Protein AF-A0A1B6HTW0-F1 (afdb_monomer)

InterPro domains:
  IPR025398 ZMYM1-like, RNase-like domain [PF14291] (17-112)

Solvent-accessible surface area (backbone atoms only — not comparable to full-atom values): 7573 Å² total; per-residue (Å²): 133,84,77,75,81,71,80,62,72,84,34,70,65,50,47,50,53,49,51,51,52,52,48,51,55,53,42,52,52,50,45,52,57,43,62,74,54,56,44,33,30,78,48,78,51,70,47,80,45,96,84,64,33,38,41,38,34,39,29,42,36,30,62,46,75,66,70,100,60,101,66,93,55,86,86,40,63,44,83,44,77,42,79,72,46,76,50,75,38,77,64,86,49,70,66,53,52,51,51,54,49,50,50,49,32,61,76,59,72,50,64,75,86,26,55,55,79,84,83,80,75,91,72,136

Organism: NCBI:txid320908

pLDDT: mean 81.68, std 17.46, range [32.56, 96.69]

Nearest PDB structures (foldseek):
  6yfj-assembly1_AA  TM=3.415E-01  e=2.190E-01  Leviviridae sp.
  5w5p-assembly1_A  TM=4.251E-01  e=6.885E-01  Acinetobacter phage AM24
  3pcs-assembly3_C  TM=4.624E-01  e=5.346E+00  Escherichia coli O157:H7
  4fma-assembly6_F  TM=3.933E-01  e=7.676E+00  Escherichia coli
  4fma-assembly3_C  TM=3.915E-01  e=9.769E+00  Escherichia coli

Mean predicted aligned error: 9.58 Å

Foldseek 3Di:
DDDDPDDDCPPPVNVVVVVVVVLCVVLLVVLVQLVVQLAKAWDWDWDQDPVLKIKIWIKIKGWGADDPDPDPDVVRTDIDIDTNDIDIDSDPDPVVVVVVVVVSCVVSVNDPVNHDDDDPPDDD

Secondary structure (DSSP, 8-state):
--------TTSHHHHHHHHHHHHHHHHHHHHHHHHHHS-EEEEEEEEE-TTS-EEEEEEEEEEEE--SSS---GGGEEEEEEEEEEEEES---HHHHHHHHHHHHHHTT--GGGB---------

Sequence (124 aa):
ENVRLGSNFLSYRNIFDLINTMSDVVVNKIVTSVNLTNIYSIILDSTQDVSKKECTTIIVRYIEHMDDTQQTTISNVKPKERLVKVFTSGDTSGEMLFRELKKCLTALNLDPKGIVAHYTFGLP

Structure (mmCIF, N/CA/C/O backbone):
data_AF-A0A1B6HTW0-F1
#
_entry.id   AF-A0A1B6HTW0-F1
#
loop_
_atom_site.group_PDB
_atom_site.id
_atom_site.type_symbol
_atom_site.label_atom_id
_atom_site.label_alt_id
_atom_site.label_comp_id
_atom_site.label_asym_id
_atom_site.label_entity_id
_atom_site.label_seq_id
_atom_site.pdbx_PDB_ins_code
_atom_site.Cartn_x
_atom_site.Cartn_y
_atom_site.Cartn_z
_atom_site.occupancy
_atom_site.B_iso_or_equiv
_atom_site.auth_seq_id
_atom_site.auth_comp_id
_atom_site.auth_asym_id
_atom_site.auth_atom_id
_atom_site.pdbx_PDB_model_num
ATOM 1 N N . GLU A 1 1 ? 32.816 -31.657 -24.631 1.00 38.28 1 GLU A N 1
ATOM 2 C CA . GLU A 1 1 ? 32.035 -31.417 -23.403 1.00 38.28 1 GLU A CA 1
ATOM 3 C C . GLU A 1 1 ? 31.614 -29.948 -23.410 1.00 38.28 1 GLU A C 1
ATOM 5 O O . GLU A 1 1 ? 32.473 -29.079 -23.360 1.00 38.28 1 GLU A O 1
ATOM 10 N N . ASN A 1 2 ? 30.337 -29.651 -23.678 1.00 41.12 2 ASN A N 1
ATOM 11 C CA . ASN A 1 2 ? 29.861 -28.268 -23.812 1.00 41.12 2 ASN A CA 1
ATOM 12 C C . ASN A 1 2 ? 29.596 -27.694 -22.417 1.00 41.12 2 ASN A C 1
ATOM 14 O O . ASN A 1 2 ? 28.590 -28.027 -21.791 1.00 41.12 2 ASN A O 1
ATOM 18 N N . VAL A 1 3 ? 30.505 -26.846 -21.935 1.00 53.25 3 VAL A N 1
ATOM 19 C CA . VAL A 1 3 ? 30.322 -26.074 -20.703 1.00 53.25 3 VAL A CA 1
ATOM 20 C C . VAL A 1 3 ? 29.110 -25.167 -20.903 1.00 53.25 3 VAL A C 1
ATOM 22 O O . VAL A 1 3 ? 29.136 -24.246 -21.718 1.00 53.25 3 VAL A O 1
ATOM 25 N N . ARG A 1 4 ? 28.017 -25.451 -20.186 1.00 55.78 4 ARG A N 1
ATOM 26 C CA . ARG A 1 4 ? 26.864 -24.551 -20.110 1.00 55.78 4 ARG A CA 1
ATOM 27 C C . ARG A 1 4 ? 27.365 -23.199 -19.612 1.00 55.78 4 ARG A C 1
ATOM 29 O O . ARG A 1 4 ? 27.871 -23.112 -18.496 1.00 55.78 4 ARG A O 1
ATOM 36 N N . LEU A 1 5 ? 27.228 -22.168 -20.444 1.00 54.31 5 LEU A N 1
ATOM 37 C CA . LEU A 1 5 ? 27.483 -20.781 -20.072 1.00 54.31 5 LEU A CA 1
ATOM 38 C C . LEU A 1 5 ? 26.580 -20.466 -18.870 1.00 54.31 5 LEU A C 1
ATOM 40 O O . LEU A 1 5 ? 25.359 -20.390 -19.010 1.00 54.31 5 LEU A O 1
ATOM 44 N N . GLY A 1 6 ? 27.173 -20.420 -17.677 1.00 59.06 6 GLY A N 1
ATOM 45 C CA . GLY A 1 6 ? 26.449 -20.223 -16.428 1.00 59.06 6 GLY A CA 1
ATOM 46 C C . GLY A 1 6 ? 25.610 -18.952 -16.501 1.00 59.06 6 GLY A C 1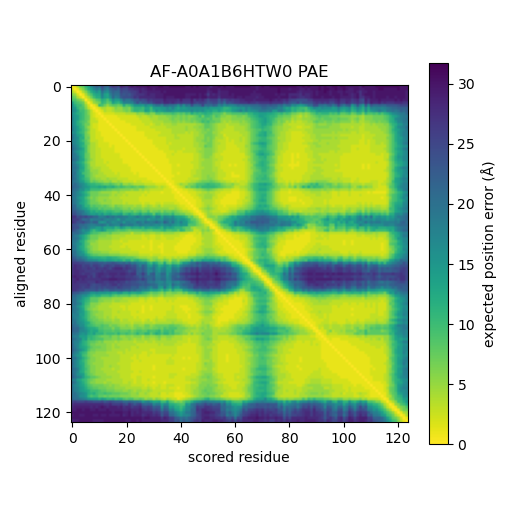
ATOM 47 O O . GLY A 1 6 ? 26.079 -17.918 -16.975 1.00 59.06 6 GLY A O 1
ATOM 48 N N . SER A 1 7 ? 24.355 -19.031 -16.059 1.00 65.50 7 SER A N 1
ATOM 49 C CA . SER A 1 7 ? 23.480 -17.869 -15.929 1.00 65.50 7 SER A CA 1
ATOM 50 C C . SER A 1 7 ? 24.206 -16.783 -15.134 1.00 65.50 7 SER A C 1
ATOM 52 O O . SER A 1 7 ? 24.526 -16.991 -13.963 1.00 65.50 7 SER A O 1
ATOM 54 N N . ASN A 1 8 ? 24.490 -15.641 -15.762 1.00 75.81 8 ASN A N 1
ATOM 55 C CA . ASN A 1 8 ? 25.161 -14.536 -15.089 1.00 75.81 8 ASN A CA 1
ATOM 56 C C . ASN A 1 8 ? 24.254 -14.020 -13.963 1.00 75.81 8 ASN A C 1
ATOM 58 O O . ASN A 1 8 ? 23.214 -13.410 -14.222 1.00 75.81 8 ASN A O 1
ATOM 62 N N . PHE A 1 9 ? 24.640 -14.285 -12.714 1.00 73.12 9 PHE A N 1
ATOM 63 C CA . PHE A 1 9 ? 23.902 -13.873 -11.520 1.00 73.12 9 PHE A CA 1
ATOM 64 C C . PHE A 1 9 ? 23.646 -12.359 -11.492 1.00 73.12 9 PHE A C 1
ATOM 66 O O . PHE A 1 9 ? 22.588 -11.923 -11.057 1.00 73.12 9 PHE A O 1
ATOM 73 N N . LEU A 1 10 ? 24.565 -11.569 -12.054 1.00 84.94 10 LEU A N 1
ATOM 74 C CA . LEU A 1 10 ? 24.477 -10.110 -12.135 1.00 84.94 10 LEU A CA 1
ATOM 75 C C . LEU A 1 10 ? 23.821 -9.610 -13.430 1.00 84.94 10 LEU A C 1
ATOM 77 O O . LEU A 1 10 ? 23.940 -8.435 -13.774 1.00 84.94 10 LEU A O 1
ATOM 81 N N . SER A 1 11 ? 23.149 -10.478 -14.190 1.00 90.88 11 SER A N 1
ATOM 82 C CA . SER A 1 11 ? 22.351 -10.008 -15.322 1.00 90.88 11 SER A CA 1
ATOM 83 C C . SER A 1 11 ? 21.247 -9.067 -14.837 1.00 90.88 11 SER A C 1
ATOM 85 O O . SER A 1 11 ? 20.678 -9.263 -13.762 1.00 90.88 11 SER A O 1
ATOM 87 N N . TYR A 1 12 ? 20.909 -8.066 -15.655 1.00 90.88 12 TYR A N 1
ATOM 88 C CA . TYR A 1 12 ? 19.840 -7.108 -15.355 1.00 90.88 12 TYR A CA 1
ATOM 89 C C . TYR A 1 12 ? 18.549 -7.801 -14.902 1.00 90.88 12 TYR A C 1
ATOM 91 O O . TYR A 1 12 ? 17.943 -7.395 -13.917 1.00 90.88 12 TYR A O 1
ATOM 99 N N . ARG A 1 13 ? 18.169 -8.887 -15.588 1.00 91.56 13 ARG A N 1
ATOM 100 C CA . ARG A 1 13 ? 16.963 -9.655 -15.275 1.00 91.56 13 ARG A CA 1
ATOM 101 C C . ARG A 1 13 ? 17.026 -10.280 -13.882 1.00 91.56 13 ARG A C 1
ATOM 103 O O . ARG A 1 13 ? 16.103 -10.097 -13.105 1.00 91.56 13 ARG A O 1
ATOM 110 N N . ASN A 1 14 ? 18.133 -10.941 -13.548 1.00 91.00 14 ASN A N 1
ATOM 111 C CA . ASN A 1 14 ? 18.297 -11.572 -12.238 1.00 91.00 14 ASN A CA 1
ATOM 112 C C . ASN A 1 14 ? 18.324 -10.539 -11.105 1.00 91.00 14 ASN A C 1
ATOM 114 O O . A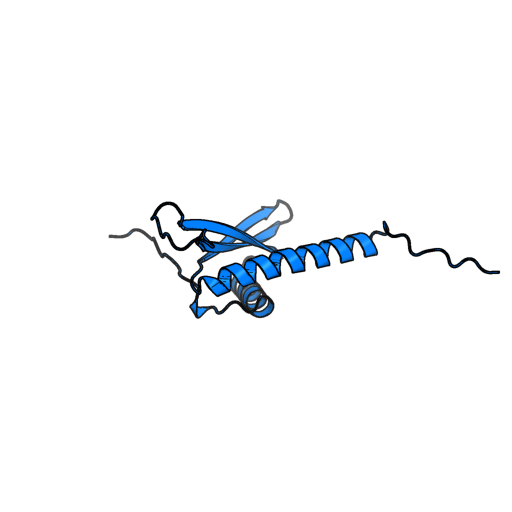SN A 1 14 ? 17.734 -10.771 -10.056 1.00 91.00 14 ASN A O 1
ATOM 118 N N . ILE A 1 15 ? 18.968 -9.387 -11.321 1.00 93.38 15 ILE A N 1
ATOM 119 C CA . ILE A 1 15 ? 18.974 -8.284 -10.350 1.00 93.38 15 ILE A CA 1
ATOM 120 C C . ILE A 1 15 ? 17.561 -7.722 -10.169 1.00 93.38 15 ILE A C 1
ATOM 122 O O . ILE A 1 15 ? 17.132 -7.505 -9.040 1.00 93.38 15 ILE A O 1
ATOM 126 N N . PHE A 1 16 ? 16.827 -7.508 -11.261 1.00 93.56 16 PHE A N 1
ATOM 127 C CA . PHE A 1 16 ? 15.455 -7.011 -11.215 1.00 93.56 16 PHE A CA 1
ATOM 128 C C . PHE A 1 16 ? 14.523 -7.979 -10.472 1.00 93.56 16 PHE A C 1
ATOM 130 O O . PHE A 1 16 ? 13.810 -7.566 -9.559 1.00 93.56 16 PHE A O 1
ATOM 137 N N . ASP A 1 17 ? 14.587 -9.271 -10.798 1.00 93.62 17 ASP A N 1
ATOM 138 C CA . ASP A 1 17 ? 13.792 -10.314 -10.143 1.00 93.62 17 ASP A CA 1
ATOM 139 C C . ASP A 1 17 ? 14.148 -10.436 -8.649 1.00 93.62 17 ASP A C 1
ATOM 141 O O . ASP A 1 17 ? 13.261 -10.575 -7.802 1.00 93.62 17 ASP A O 1
ATOM 145 N N . LEU A 1 18 ? 15.433 -10.304 -8.301 1.00 94.56 18 LEU A N 1
ATOM 146 C CA . LEU A 1 18 ? 15.896 -10.283 -6.913 1.00 94.56 18 LEU A CA 1
ATOM 147 C C . LEU A 1 18 ? 15.352 -9.072 -6.146 1.00 94.56 18 LEU A C 1
ATOM 149 O O . LEU A 1 18 ? 14.847 -9.236 -5.037 1.00 94.56 18 LEU A O 1
ATOM 153 N N . ILE A 1 19 ? 15.420 -7.871 -6.730 1.00 94.38 19 ILE A N 1
ATOM 154 C CA . ILE A 1 19 ? 14.894 -6.642 -6.119 1.00 94.38 19 ILE A CA 1
ATOM 155 C C . ILE A 1 19 ? 13.387 -6.764 -5.883 1.00 94.38 19 ILE A C 1
ATOM 157 O O . ILE A 1 19 ? 12.924 -6.443 -4.789 1.00 94.38 19 ILE A O 1
ATOM 161 N N . ASN A 1 20 ? 12.630 -7.266 -6.862 1.00 93.50 20 ASN A N 1
ATOM 162 C CA . ASN A 1 20 ? 11.187 -7.467 -6.712 1.00 93.50 20 ASN A CA 1
ATOM 163 C C . ASN A 1 20 ? 10.878 -8.474 -5.604 1.00 93.50 20 ASN A C 1
ATOM 165 O O . ASN A 1 20 ? 10.071 -8.190 -4.727 1.00 93.50 20 ASN A O 1
ATOM 169 N N . THR A 1 21 ? 11.600 -9.596 -5.567 1.00 95.44 21 THR A N 1
ATOM 170 C CA . THR A 1 21 ? 11.431 -10.607 -4.515 1.00 95.44 21 THR A CA 1
ATOM 171 C C . THR A 1 21 ? 11.721 -10.026 -3.127 1.00 95.44 21 THR A C 1
ATOM 173 O O . THR A 1 21 ? 10.973 -10.255 -2.178 1.00 95.44 21 THR A O 1
ATOM 176 N N . MET A 1 22 ? 12.793 -9.239 -2.984 1.00 95.88 22 MET A N 1
ATOM 177 C CA . MET A 1 22 ? 13.114 -8.556 -1.726 1.00 95.88 22 MET A CA 1
ATOM 178 C C . MET A 1 22 ? 12.040 -7.534 -1.344 1.00 95.88 22 MET A C 1
ATOM 180 O O . MET A 1 22 ? 11.679 -7.436 -0.170 1.00 95.88 22 MET A O 1
ATOM 184 N N . SER A 1 23 ? 11.519 -6.791 -2.323 1.00 94.62 23 SER A N 1
ATOM 185 C CA . SER A 1 23 ? 10.430 -5.838 -2.122 1.00 94.62 23 SER A CA 1
ATOM 186 C C . SER A 1 23 ? 9.177 -6.540 -1.603 1.00 94.62 23 SER A C 1
ATOM 188 O O . SER A 1 23 ? 8.650 -6.129 -0.569 1.00 94.62 23 SER A O 1
ATOM 190 N N . ASP A 1 24 ? 8.779 -7.651 -2.225 1.00 94.75 24 ASP A N 1
ATOM 191 C CA . ASP A 1 24 ? 7.628 -8.454 -1.809 1.00 94.75 24 ASP A CA 1
ATOM 192 C C . ASP A 1 24 ? 7.795 -8.970 -0.376 1.00 94.75 24 ASP A C 1
ATOM 194 O O . ASP A 1 24 ? 6.875 -8.870 0.434 1.00 94.75 24 ASP A O 1
ATOM 198 N N . VAL A 1 25 ? 8.984 -9.463 -0.008 1.00 96.69 25 VAL A N 1
ATOM 199 C CA . VAL A 1 25 ? 9.272 -9.912 1.367 1.00 96.69 25 VAL A CA 1
ATOM 200 C C . VAL A 1 25 ? 9.111 -8.771 2.376 1.00 96.69 25 VAL A C 1
ATOM 202 O O . VAL A 1 25 ? 8.494 -8.953 3.430 1.00 96.69 25 VAL A O 1
ATOM 205 N N . VAL A 1 26 ? 9.640 -7.584 2.066 1.00 95.94 26 VAL A N 1
ATOM 206 C CA . VAL A 1 26 ? 9.525 -6.405 2.938 1.00 95.94 26 VAL A CA 1
ATOM 207 C C . VAL A 1 26 ? 8.069 -5.960 3.064 1.00 95.94 26 VAL A C 1
ATOM 209 O O . VAL A 1 26 ? 7.594 -5.729 4.178 1.00 95.94 26 VAL A O 1
ATOM 212 N N . VAL A 1 27 ? 7.346 -5.874 1.948 1.00 96.12 27 VAL A N 1
ATOM 213 C CA . VAL A 1 27 ? 5.942 -5.452 1.917 1.00 96.12 27 VAL A CA 1
ATOM 214 C C . VAL A 1 27 ? 5.053 -6.455 2.652 1.00 96.12 27 VAL A C 1
ATOM 216 O O . VAL A 1 27 ? 4.242 -6.044 3.476 1.00 96.12 27 VAL A O 1
ATOM 219 N N . ASN A 1 28 ? 5.260 -7.760 2.472 1.00 95.56 28 ASN A N 1
ATOM 220 C CA . ASN A 1 28 ? 4.523 -8.798 3.198 1.00 95.56 28 ASN A CA 1
ATOM 221 C C . ASN A 1 28 ? 4.732 -8.706 4.715 1.00 95.56 28 ASN A C 1
ATOM 223 O O . ASN A 1 28 ? 3.784 -8.862 5.491 1.00 95.56 28 ASN A O 1
ATOM 227 N N . LYS A 1 29 ? 5.953 -8.387 5.162 1.00 94.44 29 LYS A N 1
ATOM 228 C CA . LYS A 1 29 ? 6.221 -8.123 6.581 1.00 94.44 29 LYS A CA 1
ATOM 229 C C . LYS A 1 29 ? 5.456 -6.895 7.081 1.00 94.44 29 LYS A C 1
ATOM 231 O O . LYS A 1 29 ? 4.876 -6.949 8.160 1.00 94.44 29 LYS A O 1
ATOM 236 N N . ILE A 1 30 ? 5.419 -5.816 6.296 1.00 94.12 30 ILE A N 1
ATOM 237 C CA . ILE A 1 30 ? 4.648 -4.607 6.625 1.00 94.12 30 ILE A CA 1
ATOM 238 C C . ILE A 1 30 ? 3.156 -4.934 6.742 1.00 94.12 30 ILE A C 1
ATOM 240 O O . ILE A 1 30 ? 2.546 -4.585 7.748 1.00 94.12 30 ILE A O 1
ATOM 244 N N . VAL A 1 31 ? 2.585 -5.629 5.756 1.00 94.00 31 VAL A N 1
ATOM 245 C CA . VAL A 1 31 ? 1.173 -6.048 5.739 1.00 94.00 31 VAL A CA 1
ATOM 246 C C . VAL A 1 31 ? 0.839 -6.902 6.956 1.00 94.00 31 VAL A C 1
ATOM 248 O O . VAL A 1 31 ? -0.185 -6.683 7.596 1.00 94.00 31 VAL A O 1
ATOM 251 N N . THR A 1 32 ? 1.722 -7.832 7.321 1.00 93.06 32 THR A N 1
ATOM 252 C CA . THR A 1 32 ? 1.548 -8.662 8.520 1.00 93.06 32 THR A CA 1
ATOM 253 C C . THR A 1 32 ? 1.457 -7.789 9.771 1.00 93.06 32 THR A C 1
ATOM 255 O O . THR A 1 32 ? 0.527 -7.944 10.555 1.00 93.06 32 THR A O 1
ATOM 258 N N . SER A 1 33 ? 2.364 -6.820 9.934 1.00 91.25 33 SER A N 1
ATOM 259 C CA . SER A 1 33 ? 2.324 -5.874 11.056 1.00 91.25 33 SER A CA 1
ATOM 260 C C . SER A 1 33 ? 1.066 -5.000 11.064 1.00 91.25 33 SER A C 1
ATOM 262 O O . SER A 1 33 ? 0.501 -4.784 12.129 1.00 91.25 33 SER A O 1
ATOM 264 N N . VAL A 1 34 ? 0.602 -4.530 9.904 1.00 92.00 34 VAL A N 1
ATOM 265 C CA . VAL A 1 34 ? -0.639 -3.741 9.784 1.00 92.00 34 VAL A CA 1
ATOM 266 C C . VAL A 1 34 ? -1.866 -4.573 10.165 1.00 92.00 34 VAL A C 1
ATOM 268 O O . VAL A 1 34 ? -2.724 -4.115 10.913 1.00 92.00 34 VAL A O 1
ATOM 271 N N . ASN A 1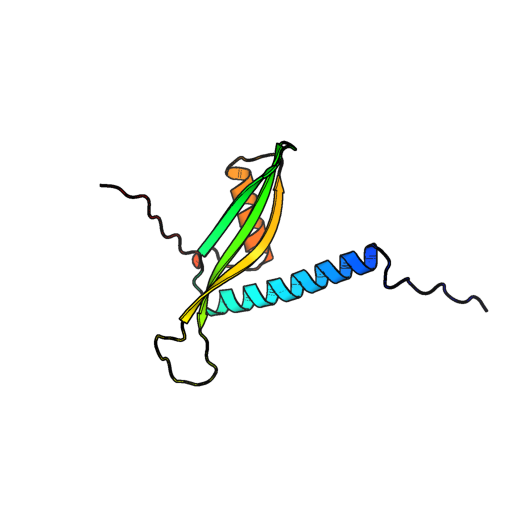 35 ? -1.945 -5.817 9.695 1.00 90.44 35 ASN A N 1
ATOM 272 C CA . ASN A 1 35 ? -3.074 -6.694 9.996 1.00 90.44 35 ASN A CA 1
ATOM 273 C C . ASN A 1 35 ? -3.133 -7.087 11.481 1.00 90.44 35 ASN A C 1
ATOM 275 O O . ASN A 1 35 ? -4.218 -7.318 11.998 1.00 90.44 35 ASN A O 1
ATOM 279 N N . LEU A 1 36 ? -2.002 -7.100 12.196 1.00 89.00 36 LEU A N 1
ATOM 280 C CA . LEU A 1 36 ? -1.997 -7.305 13.650 1.00 89.00 36 LEU A CA 1
ATOM 281 C C . LEU A 1 36 ? -2.656 -6.148 14.414 1.00 89.00 36 LEU A C 1
ATOM 283 O O . LEU A 1 36 ? -3.243 -6.376 15.470 1.00 89.00 36 LEU A O 1
ATOM 287 N N . THR A 1 37 ? -2.582 -4.915 13.902 1.00 84.75 37 THR A N 1
ATOM 288 C CA . THR A 1 37 ? -3.160 -3.742 14.577 1.00 84.75 37 THR A CA 1
ATOM 289 C C . THR A 1 37 ? -4.634 -3.539 14.250 1.00 84.75 37 THR A C 1
ATOM 291 O O . THR A 1 37 ? -5.306 -2.803 14.968 1.00 84.75 37 THR A O 1
ATOM 294 N N . ASN A 1 38 ? -5.142 -4.153 13.170 1.00 83.69 38 ASN A N 1
ATOM 295 C CA . ASN A 1 38 ? -6.505 -4.017 12.620 1.00 83.69 38 ASN A CA 1
ATOM 296 C C . ASN A 1 38 ? -6.951 -2.581 12.275 1.00 83.69 38 ASN A C 1
ATOM 298 O O . ASN A 1 38 ? -8.044 -2.375 11.753 1.00 83.69 38 ASN A O 1
ATOM 302 N N . ILE A 1 39 ? -6.117 -1.589 12.571 1.00 89.88 39 ILE A N 1
ATOM 303 C CA . ILE A 1 39 ? -6.389 -0.166 12.439 1.00 89.88 39 ILE A CA 1
ATOM 304 C C . ILE A 1 39 ? -5.139 0.489 11.867 1.00 89.88 39 ILE A C 1
ATOM 306 O O . ILE A 1 39 ? -4.037 0.342 12.409 1.00 89.88 39 ILE A O 1
ATOM 310 N N . TYR A 1 40 ? -5.315 1.218 10.772 1.00 93.19 40 TYR A N 1
ATOM 311 C CA . TYR A 1 40 ? -4.245 1.928 10.085 1.00 93.19 40 TYR A CA 1
ATOM 312 C C . TYR A 1 40 ? -4.791 3.136 9.321 1.00 93.19 40 TYR A C 1
ATOM 314 O O . TYR A 1 40 ? -5.990 3.295 9.132 1.00 93.19 40 TYR A O 1
ATOM 322 N N . SER A 1 41 ? -3.902 4.012 8.872 1.00 93.75 41 SER A N 1
ATOM 323 C CA . SER A 1 41 ? -4.224 5.120 7.970 1.00 93.75 41 SER A CA 1
ATOM 324 C C . SER A 1 41 ? -3.381 5.015 6.706 1.00 93.75 41 SER A C 1
ATOM 326 O O . SER A 1 41 ? -2.318 4.386 6.699 1.00 93.75 41 SER A O 1
ATOM 328 N N . ILE A 1 42 ? -3.879 5.609 5.626 1.00 93.75 42 ILE A N 1
ATOM 329 C CA . ILE A 1 42 ? -3.206 5.630 4.330 1.00 93.75 42 ILE A CA 1
ATOM 330 C C . ILE A 1 42 ? -2.818 7.063 4.023 1.00 93.75 42 ILE A C 1
ATOM 332 O O . ILE A 1 42 ? -3.639 7.971 4.130 1.00 93.75 42 ILE A O 1
ATOM 336 N N . ILE A 1 43 ? -1.570 7.243 3.622 1.00 93.88 43 ILE A N 1
ATOM 337 C CA . ILE A 1 43 ? -1.033 8.509 3.151 1.00 93.88 43 ILE A CA 1
ATOM 338 C C . ILE A 1 43 ? -0.730 8.328 1.669 1.00 93.88 43 ILE A C 1
ATOM 340 O O . ILE A 1 43 ? -0.047 7.382 1.270 1.00 93.88 43 ILE A O 1
ATOM 344 N N . LEU A 1 44 ? -1.284 9.227 0.865 1.00 91.88 44 LEU A N 1
ATOM 345 C CA . LEU A 1 44 ? -0.992 9.351 -0.553 1.00 91.88 44 LEU A CA 1
ATOM 346 C C . LEU A 1 44 ? -0.158 10.615 -0.711 1.00 91.88 44 LEU A C 1
ATOM 348 O O . LEU A 1 44 ? -0.666 11.707 -0.465 1.00 91.88 44 LEU A O 1
ATOM 352 N N . ASP A 1 45 ? 1.112 10.453 -1.061 1.00 89.94 45 ASP A N 1
ATOM 353 C CA . ASP A 1 45 ? 2.023 11.574 -1.284 1.00 89.94 45 ASP A CA 1
ATOM 354 C C . ASP A 1 45 ? 2.434 11.595 -2.755 1.00 89.94 45 ASP A C 1
ATOM 356 O O . ASP A 1 45 ? 3.000 10.622 -3.266 1.00 89.94 45 ASP A O 1
ATOM 360 N N . SER A 1 46 ? 2.080 12.681 -3.441 1.00 88.19 46 SER A N 1
ATOM 361 C CA . SER A 1 46 ? 2.254 12.850 -4.881 1.00 88.19 46 SER A CA 1
ATOM 362 C C . SER A 1 46 ? 3.204 14.003 -5.156 1.00 88.19 46 SER A C 1
ATOM 364 O O . SER A 1 46 ? 2.981 15.127 -4.712 1.00 88.19 46 SER A O 1
ATOM 366 N N . THR A 1 47 ? 4.224 13.740 -5.967 1.00 86.12 47 THR A N 1
ATOM 367 C CA . THR A 1 47 ? 5.122 14.768 -6.494 1.00 86.12 47 THR A CA 1
ATOM 368 C C . THR A 1 47 ? 4.941 14.876 -8.005 1.00 86.12 47 THR A C 1
ATOM 370 O O . THR A 1 47 ? 4.877 13.870 -8.717 1.00 86.12 47 THR A O 1
ATOM 373 N N . GLN A 1 48 ? 4.816 16.105 -8.503 1.00 80.06 48 GLN A N 1
ATOM 374 C CA . GLN A 1 48 ? 4.785 16.378 -9.938 1.00 80.06 48 GLN A CA 1
ATOM 375 C C . GLN A 1 48 ? 6.212 16.560 -10.451 1.00 80.06 48 GLN A C 1
ATOM 377 O O . GLN A 1 48 ? 6.972 17.364 -9.914 1.00 80.06 48 GLN A O 1
ATOM 382 N N . ASP A 1 49 ? 6.563 15.822 -11.501 1.00 71.44 49 ASP A N 1
ATOM 383 C CA . ASP A 1 49 ? 7.811 16.009 -12.238 1.00 71.44 49 ASP A CA 1
ATOM 384 C C . ASP A 1 49 ? 7.582 16.881 -13.490 1.00 71.44 49 ASP A C 1
ATOM 386 O O . ASP A 1 49 ? 6.480 16.953 -14.044 1.00 71.44 49 ASP A O 1
ATOM 390 N N . VAL A 1 50 ? 8.650 17.514 -13.988 1.00 71.31 50 VAL A N 1
ATOM 391 C CA . VAL A 1 50 ? 8.661 18.343 -15.206 1.00 71.31 50 VAL A CA 1
ATOM 392 C C . VAL A 1 50 ? 8.170 17.574 -16.441 1.00 71.31 50 VAL A C 1
ATOM 394 O O . VAL A 1 50 ? 7.683 18.169 -17.403 1.00 71.31 50 VAL A O 1
ATOM 397 N N . SER A 1 51 ? 8.235 16.238 -16.401 1.00 71.94 51 SER A N 1
ATOM 398 C CA . SER A 1 51 ? 7.720 15.331 -17.430 1.00 71.94 51 SER A CA 1
ATOM 399 C C . SER A 1 51 ? 6.184 15.248 -17.508 1.00 71.94 51 SER A C 1
ATOM 401 O O . SER A 1 51 ? 5.667 14.468 -18.311 1.00 71.94 51 SER A O 1
ATOM 403 N N . LYS A 1 52 ? 5.445 16.049 -16.718 1.00 65.19 52 LYS A N 1
ATOM 404 C CA . LYS A 1 52 ? 3.970 16.025 -16.587 1.00 65.19 52 LYS A CA 1
ATOM 405 C C . LYS A 1 52 ? 3.422 14.676 -16.108 1.00 65.19 52 LYS A C 1
ATOM 407 O O . LYS A 1 52 ? 2.249 14.375 -16.315 1.00 65.19 52 LYS A O 1
ATOM 412 N N . LYS A 1 53 ? 4.273 13.853 -15.495 1.00 78.69 53 LYS A N 1
ATOM 413 C CA . LYS A 1 53 ? 3.869 12.633 -14.801 1.00 78.69 53 LYS A CA 1
ATOM 414 C C . LYS A 1 53 ? 3.858 12.910 -13.308 1.00 78.69 53 LYS A C 1
ATOM 416 O O . LYS A 1 53 ? 4.808 13.476 -12.770 1.00 78.69 53 LYS A O 1
ATOM 421 N N . GLU A 1 54 ? 2.791 12.486 -12.652 1.00 82.62 54 GLU A N 1
ATOM 422 C CA . GLU A 1 54 ? 2.749 12.410 -11.200 1.00 82.62 54 GLU A CA 1
ATOM 423 C C . GLU A 1 54 ? 3.408 11.115 -10.748 1.00 82.62 54 GLU A C 1
ATOM 425 O O . GLU A 1 54 ? 3.121 10.038 -11.277 1.00 82.62 54 GLU A O 1
ATOM 430 N N . CYS A 1 55 ? 4.311 11.232 -9.779 1.00 89.81 55 CYS A N 1
ATOM 431 C CA . CYS A 1 55 ? 4.835 10.117 -9.013 1.00 89.81 55 CYS A CA 1
ATOM 432 C C . CYS A 1 55 ? 4.099 10.088 -7.677 1.00 89.81 55 CYS A C 1
ATOM 434 O O . CYS A 1 55 ? 4.268 10.990 -6.856 1.00 89.81 55 CYS A O 1
ATOM 436 N N . THR A 1 56 ? 3.283 9.059 -7.466 1.00 91.31 56 THR A N 1
ATOM 437 C CA . THR A 1 56 ? 2.497 8.892 -6.246 1.00 91.31 56 THR A CA 1
ATOM 438 C C . THR A 1 56 ? 3.033 7.728 -5.435 1.00 91.31 56 THR A C 1
ATOM 440 O O . THR A 1 56 ? 3.249 6.621 -5.941 1.00 91.31 56 THR A O 1
ATOM 443 N N . THR A 1 57 ? 3.205 7.972 -4.143 1.00 93.50 57 THR A N 1
ATOM 444 C CA . THR A 1 57 ? 3.560 6.966 -3.152 1.00 93.50 57 THR A CA 1
ATOM 445 C C . THR A 1 57 ? 2.347 6.625 -2.294 1.00 93.50 57 THR A C 1
ATOM 447 O O . THR A 1 57 ? 1.541 7.487 -1.946 1.00 93.50 57 THR A O 1
ATOM 450 N N . ILE A 1 58 ? 2.200 5.341 -1.974 1.00 94.25 58 ILE A N 1
ATOM 451 C CA . ILE A 1 58 ? 1.214 4.838 -1.022 1.00 94.25 58 ILE A CA 1
ATOM 452 C C . ILE A 1 58 ? 1.982 4.406 0.217 1.00 94.25 58 ILE A C 1
ATOM 454 O O . ILE A 1 58 ? 2.815 3.494 0.164 1.00 94.25 58 ILE A O 1
ATOM 458 N N . ILE A 1 59 ? 1.690 5.064 1.331 1.00 95.69 59 ILE A N 1
ATOM 459 C CA . ILE A 1 59 ? 2.308 4.818 2.627 1.00 95.69 59 ILE A CA 1
ATOM 460 C C . ILE A 1 59 ? 1.212 4.370 3.591 1.00 95.69 59 ILE A C 1
ATOM 462 O O . ILE A 1 59 ? 0.145 4.978 3.670 1.00 95.69 59 ILE A O 1
ATOM 466 N N . VAL A 1 60 ? 1.478 3.305 4.341 1.00 94.88 60 VAL A N 1
ATOM 467 C CA . VAL A 1 60 ? 0.621 2.866 5.445 1.00 94.88 60 VAL A CA 1
ATOM 468 C C . VAL A 1 60 ? 1.212 3.347 6.760 1.00 94.88 60 VAL A C 1
ATOM 470 O O . VAL A 1 60 ? 2.407 3.177 7.017 1.00 94.88 60 VAL A O 1
ATOM 473 N N . ARG A 1 61 ? 0.373 3.949 7.601 1.00 94.00 61 ARG A N 1
ATOM 474 C CA . ARG A 1 61 ? 0.724 4.360 8.960 1.00 94.00 61 ARG A CA 1
ATOM 475 C C . ARG A 1 61 ? -0.111 3.563 9.953 1.00 94.00 61 ARG A C 1
ATOM 477 O O . ARG A 1 61 ? -1.336 3.650 9.935 1.00 94.00 61 ARG A O 1
ATOM 484 N N . TYR A 1 62 ? 0.551 2.820 10.827 1.00 92.25 62 TYR A 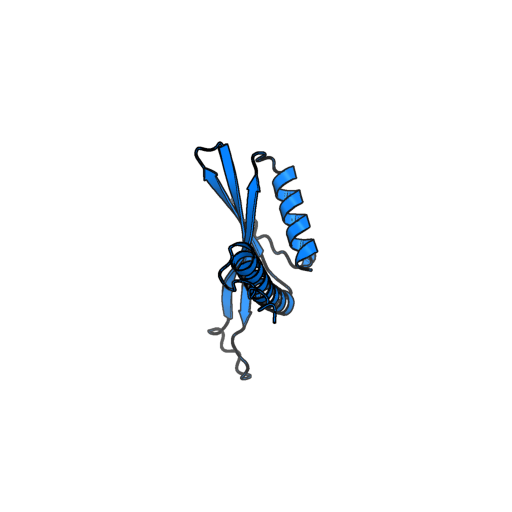N 1
ATOM 485 C CA . TYR A 1 62 ? -0.072 2.004 11.871 1.00 92.25 62 TYR A CA 1
ATOM 486 C C . TYR A 1 62 ? 0.654 2.201 13.200 1.00 92.25 62 TYR A C 1
ATOM 488 O O . TYR A 1 62 ? 1.729 2.801 13.254 1.00 92.25 62 TYR A O 1
ATOM 496 N N . ILE A 1 63 ? 0.050 1.728 14.283 1.00 88.94 63 ILE A N 1
ATOM 497 C CA . ILE A 1 63 ? 0.631 1.806 15.618 1.00 88.94 63 ILE A CA 1
ATOM 498 C C . ILE A 1 63 ? 1.397 0.516 15.898 1.00 88.94 63 ILE A C 1
ATOM 500 O O . ILE A 1 63 ? 0.798 -0.543 16.034 1.00 88.94 63 ILE A O 1
ATOM 504 N N . GLU A 1 64 ? 2.723 0.586 15.975 1.00 84.56 64 GLU A N 1
ATOM 505 C CA . GLU A 1 64 ? 3.513 -0.576 16.371 1.00 84.56 64 GLU A CA 1
ATOM 506 C C . GLU A 1 64 ? 3.519 -0.691 17.898 1.00 84.56 64 GLU A C 1
ATOM 508 O O . GLU A 1 64 ? 3.950 0.229 18.601 1.00 84.56 64 GLU A O 1
ATOM 513 N N . HIS A 1 65 ? 3.036 -1.829 18.396 1.00 73.69 65 HIS A N 1
ATOM 514 C CA . HIS A 1 65 ? 3.197 -2.227 19.786 1.00 73.69 65 HIS A CA 1
ATOM 515 C C . HIS A 1 65 ? 4.549 -2.927 19.924 1.00 73.69 65 HIS A C 1
ATOM 517 O O . HIS A 1 65 ? 4.744 -4.017 19.388 1.00 73.69 65 HIS A O 1
ATOM 523 N N . MET A 1 66 ? 5.492 -2.295 20.617 1.00 67.06 66 MET A N 1
ATOM 524 C CA . MET A 1 66 ? 6.702 -2.977 21.066 1.00 67.06 66 MET A CA 1
ATOM 525 C C . MET A 1 66 ? 6.354 -3.686 22.381 1.00 67.06 66 MET A C 1
ATOM 527 O O . MET A 1 66 ? 6.119 -2.992 23.363 1.00 67.06 66 MET A O 1
ATOM 531 N N . ASP A 1 67 ? 6.207 -5.017 22.384 1.00 59.06 67 ASP A N 1
ATOM 532 C CA . ASP A 1 67 ? 6.833 -5.899 23.391 1.00 59.06 67 ASP A CA 1
ATOM 533 C C . ASP A 1 67 ? 6.373 -7.367 23.319 1.00 59.06 67 ASP A C 1
ATOM 535 O O . ASP A 1 67 ? 5.183 -7.674 23.296 1.00 59.06 67 ASP A O 1
ATOM 539 N N . ASP A 1 68 ? 7.363 -8.265 23.400 1.00 52.44 68 ASP A N 1
ATOM 540 C CA . ASP A 1 68 ? 7.240 -9.701 23.722 1.00 52.44 68 ASP A CA 1
ATOM 541 C C . ASP A 1 68 ? 7.281 -9.950 25.252 1.00 52.44 68 ASP A C 1
ATOM 543 O O . ASP A 1 68 ? 7.218 -11.081 25.732 1.00 52.44 68 ASP A O 1
ATOM 547 N N . THR A 1 69 ? 7.387 -8.888 26.059 1.00 55.47 69 THR A N 1
ATOM 548 C CA . THR A 1 69 ? 7.392 -8.948 27.526 1.00 55.47 69 THR A CA 1
ATOM 549 C C . THR A 1 69 ? 6.239 -8.129 28.083 1.00 55.47 69 THR A C 1
ATOM 551 O O . THR A 1 69 ? 6.181 -6.920 27.905 1.00 55.47 69 THR A O 1
ATOM 554 N N . GLN A 1 70 ? 5.313 -8.810 28.753 1.00 50.22 70 GLN A N 1
ATOM 555 C CA . GLN A 1 70 ? 4.001 -8.349 29.219 1.00 50.22 70 GLN A CA 1
ATOM 556 C C . GLN A 1 70 ? 4.016 -7.197 30.253 1.00 50.22 70 GLN A C 1
ATOM 558 O O . GLN A 1 70 ? 3.471 -7.333 31.347 1.00 50.22 70 GLN A O 1
ATOM 563 N N . GLN A 1 71 ? 4.603 -6.043 29.937 1.00 48.50 71 GLN A N 1
ATOM 564 C CA . GLN A 1 71 ? 4.447 -4.813 30.713 1.00 48.50 71 GLN A CA 1
ATOM 565 C C . GLN A 1 71 ? 4.155 -3.649 29.771 1.00 48.50 71 GLN A C 1
ATOM 567 O O . GLN A 1 71 ? 5.040 -2.969 29.261 1.00 48.50 71 GLN A O 1
ATOM 572 N N . THR A 1 72 ? 2.861 -3.420 29.548 1.00 50.66 72 THR A N 1
ATOM 573 C CA . THR A 1 72 ? 2.322 -2.279 28.809 1.00 50.66 72 THR A CA 1
ATOM 574 C C . THR A 1 72 ? 2.577 -0.984 29.575 1.00 50.66 72 THR A C 1
ATOM 576 O O . THR A 1 72 ? 1.701 -0.456 30.262 1.00 50.66 72 THR A O 1
ATOM 579 N N . THR A 1 73 ? 3.790 -0.460 29.456 1.00 53.00 73 THR A N 1
ATOM 580 C CA . THR A 1 73 ? 4.092 0.929 29.789 1.00 53.00 73 THR A CA 1
ATOM 581 C C . THR A 1 73 ? 3.727 1.786 28.575 1.00 53.00 73 THR A C 1
ATOM 583 O O . THR A 1 73 ? 4.090 1.462 27.445 1.00 53.00 73 THR A 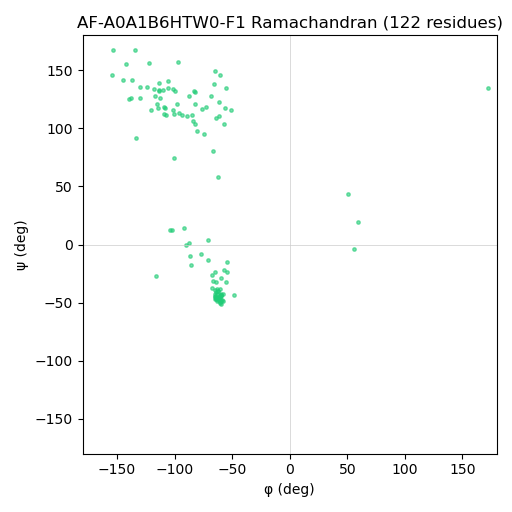O 1
ATOM 586 N N . ILE A 1 74 ? 3.002 2.890 28.789 1.00 58.00 74 ILE A N 1
ATOM 587 C CA . ILE A 1 74 ? 2.472 3.803 27.748 1.00 58.00 74 ILE A CA 1
ATOM 588 C C . ILE A 1 74 ? 3.573 4.330 26.788 1.00 58.00 74 ILE A C 1
ATOM 590 O O . ILE A 1 74 ? 3.281 4.810 25.697 1.00 58.00 74 ILE A O 1
ATOM 594 N N . SER A 1 75 ? 4.852 4.181 27.144 1.00 56.66 75 SER A N 1
ATOM 595 C CA . SER A 1 75 ? 6.026 4.554 26.345 1.00 56.66 75 SER A CA 1
ATOM 596 C C . SER A 1 75 ? 6.310 3.682 25.111 1.00 56.66 75 SER A C 1
ATOM 598 O O . SER A 1 75 ? 7.127 4.086 24.279 1.00 56.66 75 SER A O 1
ATOM 600 N N . ASN A 1 76 ? 5.677 2.510 24.971 1.00 64.62 76 ASN A N 1
ATOM 601 C CA . ASN A 1 76 ? 6.068 1.499 23.970 1.00 64.62 76 ASN A CA 1
ATOM 602 C C . ASN A 1 76 ? 5.167 1.459 22.721 1.00 64.62 76 ASN A C 1
ATOM 604 O O . ASN A 1 76 ? 5.256 0.550 21.897 1.00 64.62 76 ASN A O 1
ATOM 608 N N . VAL A 1 77 ? 4.318 2.474 22.559 1.00 75.56 77 VAL A N 1
ATOM 609 C CA . VAL A 1 77 ? 3.377 2.613 21.446 1.00 75.56 77 VAL A CA 1
ATOM 610 C C . VAL A 1 77 ? 3.859 3.743 20.539 1.00 75.56 77 VAL A C 1
ATOM 612 O O . VAL A 1 77 ? 3.876 4.902 20.952 1.00 75.56 77 VAL A O 1
ATOM 615 N N . LYS A 1 78 ? 4.286 3.425 19.309 1.00 84.44 78 LYS A N 1
ATOM 616 C CA . LYS A 1 78 ? 4.801 4.435 18.365 1.00 84.44 78 LYS A CA 1
ATOM 617 C C . LYS A 1 78 ? 4.137 4.317 16.992 1.00 84.44 78 LYS A C 1
ATOM 619 O O . LYS A 1 78 ? 4.017 3.206 16.472 1.00 84.44 78 LYS A O 1
ATOM 624 N N . PRO A 1 79 ? 3.731 5.442 16.371 1.00 88.50 79 PRO A N 1
ATOM 625 C CA . PRO A 1 79 ? 3.278 5.421 14.992 1.00 88.50 79 PRO A CA 1
ATOM 626 C C . PRO A 1 79 ? 4.444 5.056 14.076 1.00 88.50 79 PRO A C 1
ATOM 628 O O . PRO A 1 79 ? 5.569 5.533 14.237 1.00 88.50 79 PRO A O 1
ATOM 631 N N . LYS A 1 80 ? 4.159 4.203 13.100 1.00 91.75 80 LYS A N 1
ATOM 632 C CA . LYS A 1 80 ? 5.128 3.688 12.148 1.00 91.75 80 LYS A CA 1
ATOM 633 C C . LYS A 1 80 ? 4.591 3.851 10.745 1.00 91.75 80 LYS A C 1
ATOM 635 O O . LYS A 1 80 ? 3.500 3.387 10.433 1.00 91.75 80 LYS A O 1
ATOM 640 N N . GLU A 1 81 ? 5.383 4.499 9.905 1.00 94.75 81 GLU A N 1
ATOM 641 C CA . GLU A 1 81 ? 5.063 4.747 8.503 1.00 94.75 81 GLU A CA 1
ATOM 642 C C . GLU A 1 81 ? 5.889 3.836 7.615 1.00 94.75 81 GLU A C 1
ATOM 644 O O . GLU A 1 81 ? 7.090 3.643 7.840 1.00 94.75 81 GLU A O 1
ATOM 649 N N . ARG A 1 82 ? 5.244 3.226 6.626 1.00 95.31 82 ARG A N 1
ATOM 650 C CA . ARG A 1 82 ? 5.883 2.278 5.723 1.00 95.31 82 ARG A CA 1
ATOM 651 C C . ARG A 1 82 ? 5.392 2.480 4.302 1.00 95.31 82 ARG A C 1
ATOM 653 O O . ARG A 1 82 ? 4.195 2.444 4.040 1.00 95.31 82 ARG A O 1
ATOM 660 N N . LEU A 1 83 ? 6.339 2.675 3.392 1.00 95.62 83 LEU A N 1
ATOM 661 C CA . LEU A 1 83 ? 6.080 2.715 1.962 1.00 95.62 83 LEU A CA 1
ATOM 662 C C . LEU A 1 83 ? 5.677 1.318 1.481 1.00 95.62 83 LEU A C 1
ATOM 664 O O . LEU A 1 83 ? 6.399 0.356 1.739 1.00 95.62 83 LEU A O 1
ATOM 668 N N . VAL A 1 84 ? 4.546 1.220 0.783 1.00 95.50 84 VAL A N 1
ATOM 669 C CA . VAL A 1 84 ? 4.051 -0.053 0.228 1.00 95.50 84 VAL A CA 1
ATOM 670 C C . VAL A 1 84 ? 4.001 -0.062 -1.292 1.00 95.50 84 VAL A C 1
ATOM 672 O O . VAL A 1 84 ? 4.111 -1.126 -1.893 1.00 95.50 84 VAL A O 1
ATOM 675 N N . LYS A 1 85 ? 3.853 1.100 -1.936 1.00 94.00 85 LYS A N 1
ATOM 676 C CA . LYS A 1 85 ? 3.835 1.189 -3.398 1.00 94.00 85 LYS A CA 1
ATOM 677 C C . LYS A 1 85 ? 4.282 2.561 -3.880 1.00 94.00 85 LYS A C 1
ATOM 679 O O . LYS A 1 85 ? 3.967 3.571 -3.260 1.00 94.00 85 LYS A O 1
ATOM 684 N N . VAL A 1 86 ? 4.953 2.581 -5.026 1.00 92.56 86 VAL A N 1
ATOM 685 C CA . VAL A 1 86 ? 5.205 3.782 -5.827 1.00 92.56 86 VAL A CA 1
ATOM 686 C C . VAL A 1 86 ? 4.664 3.519 -7.225 1.00 92.56 86 VAL A C 1
ATOM 688 O O . VAL A 1 86 ? 4.862 2.430 -7.768 1.00 92.56 86 VAL A O 1
ATOM 691 N N . PHE A 1 87 ? 3.963 4.482 -7.808 1.00 90.69 87 PHE A N 1
ATOM 692 C CA . PHE A 1 87 ? 3.516 4.400 -9.193 1.00 90.69 87 PHE A CA 1
ATOM 693 C C . PHE A 1 87 ? 3.597 5.764 -9.869 1.00 90.69 87 PHE A C 1
AT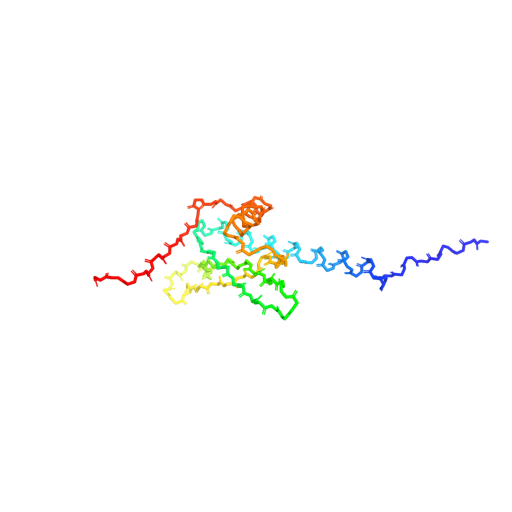OM 695 O O . PHE A 1 87 ? 3.562 6.801 -9.213 1.00 90.69 87 PHE A O 1
ATOM 702 N N . THR A 1 88 ? 3.716 5.750 -11.196 1.00 90.00 88 THR A N 1
ATOM 703 C CA . THR A 1 88 ? 3.674 6.968 -12.005 1.00 90.00 88 THR A CA 1
ATOM 704 C C . THR A 1 88 ? 2.436 6.964 -12.886 1.00 90.00 88 THR A C 1
ATOM 706 O O . THR A 1 88 ? 2.071 5.928 -13.445 1.00 90.00 88 THR A O 1
ATOM 709 N N . SER A 1 89 ? 1.781 8.113 -13.007 1.00 86.00 89 SER A N 1
ATOM 710 C CA . SER A 1 89 ? 0.606 8.297 -13.858 1.00 86.00 89 SER A CA 1
ATOM 711 C C . SER A 1 89 ? 0.709 9.616 -14.616 1.00 86.00 89 SER A C 1
ATOM 713 O O . SER A 1 89 ? 1.180 10.614 -14.081 1.00 86.00 89 SER A O 1
ATOM 715 N N . GLY A 1 90 ? 0.281 9.619 -15.879 1.00 84.75 90 GLY A N 1
ATOM 716 C CA . GLY A 1 90 ? 0.049 10.861 -16.630 1.00 84.75 90 GLY A CA 1
ATOM 717 C C . GLY A 1 90 ? -1.358 11.430 -16.423 1.00 84.75 90 GLY A C 1
ATOM 718 O O . GLY A 1 90 ? -1.636 12.540 -16.858 1.00 84.75 90 GLY A O 1
ATOM 719 N N . ASP A 1 91 ? -2.241 10.660 -15.785 1.00 85.31 91 ASP A N 1
ATOM 720 C CA . ASP A 1 91 ? -3.602 11.053 -15.433 1.00 85.31 91 ASP A CA 1
ATOM 721 C C . ASP A 1 91 ? -3.686 11.234 -13.913 1.00 85.31 91 ASP A C 1
ATOM 723 O O . ASP A 1 91 ? -3.427 10.296 -13.151 1.00 85.31 91 ASP A O 1
ATOM 727 N N . THR A 1 92 ? -4.004 12.461 -13.509 1.00 81.81 92 THR A N 1
ATOM 728 C CA . THR A 1 92 ? -3.990 12.960 -12.127 1.00 81.81 92 THR A CA 1
ATOM 729 C C . THR A 1 92 ? -5.401 13.064 -11.541 1.00 81.81 92 THR A C 1
ATOM 731 O O . THR A 1 92 ? -5.625 13.675 -10.496 1.00 81.81 92 THR A O 1
ATOM 734 N N . SER A 1 93 ? -6.393 12.478 -12.221 1.00 88.19 93 SER A N 1
ATOM 735 C CA . SER A 1 93 ? -7.768 12.455 -11.737 1.00 88.19 93 SER A CA 1
ATOM 736 C C . SER A 1 93 ? -7.907 11.652 -10.439 1.00 88.19 93 SER A C 1
ATOM 738 O O . SER A 1 93 ? -7.229 10.647 -10.199 1.00 88.19 93 SER A O 1
ATOM 740 N N . GLY A 1 94 ? -8.863 12.056 -9.598 1.00 87.19 94 GLY A N 1
ATOM 741 C CA . GLY A 1 94 ? -9.181 11.323 -8.370 1.00 87.19 94 GLY A CA 1
ATOM 742 C C . GLY A 1 94 ? -9.633 9.879 -8.628 1.00 87.19 94 GLY A C 1
ATOM 743 O O . GLY A 1 94 ? -9.373 8.999 -7.809 1.00 87.19 94 GLY A O 1
ATOM 744 N N . GLU A 1 95 ? -10.252 9.605 -9.782 1.00 91.31 95 GLU A N 1
ATOM 745 C CA . GLU A 1 95 ? -10.653 8.252 -10.185 1.00 91.31 95 GLU A CA 1
ATOM 746 C C . GLU A 1 95 ? -9.438 7.339 -10.389 1.00 91.31 95 GLU A C 1
ATOM 748 O O . GLU A 1 95 ? -9.412 6.216 -9.877 1.00 91.31 95 GLU A O 1
ATOM 753 N N . MET A 1 96 ? -8.411 7.826 -11.092 1.00 88.94 96 MET A N 1
ATOM 754 C CA . MET A 1 96 ? -7.154 7.101 -11.268 1.00 88.94 96 MET A CA 1
ATOM 755 C C . MET A 1 96 ? -6.500 6.773 -9.934 1.00 88.94 96 MET A C 1
ATOM 757 O O . MET A 1 96 ? -6.125 5.621 -9.695 1.00 88.94 96 MET A O 1
ATOM 761 N N . LEU A 1 97 ? -6.404 7.776 -9.059 1.00 90.06 97 LEU A N 1
ATOM 762 C CA . LEU A 1 97 ? -5.810 7.633 -7.737 1.00 90.06 97 LEU A CA 1
ATOM 763 C C . LEU A 1 97 ? -6.561 6.590 -6.900 1.00 90.06 97 LEU A C 1
ATOM 765 O O . LEU A 1 97 ? -5.951 5.670 -6.353 1.00 90.06 97 LEU A O 1
ATOM 769 N N . PHE A 1 98 ? -7.892 6.680 -6.856 1.00 92.56 98 PHE A N 1
ATOM 770 C CA . PHE A 1 98 ? -8.727 5.726 -6.132 1.00 92.56 98 PHE A CA 1
ATOM 771 C C . PHE A 1 98 ? -8.603 4.307 -6.694 1.00 92.56 98 PHE A C 1
ATOM 773 O O . PHE A 1 98 ? -8.529 3.334 -5.939 1.00 92.56 98 PHE A O 1
ATOM 780 N N . ARG A 1 99 ? -8.538 4.166 -8.020 1.00 93.94 99 ARG A N 1
ATOM 781 C CA . ARG A 1 99 ? -8.370 2.870 -8.675 1.00 93.94 99 ARG A CA 1
ATOM 782 C C . ARG A 1 99 ? -7.034 2.223 -8.321 1.00 93.94 99 ARG A C 1
ATOM 784 O O . ARG A 1 99 ? -7.013 1.033 -8.005 1.00 93.94 99 ARG A O 1
ATOM 791 N N . GLU A 1 100 ? -5.936 2.974 -8.360 1.00 93.38 100 GLU A N 1
ATOM 792 C CA . GLU A 1 100 ? -4.615 2.453 -7.991 1.00 93.38 100 GLU A CA 1
ATOM 793 C C . GLU A 1 100 ? -4.512 2.136 -6.497 1.00 93.38 100 GLU A C 1
ATOM 795 O O . GLU A 1 100 ? -3.962 1.090 -6.137 1.00 93.38 100 GLU A O 1
ATOM 800 N N . LEU A 1 101 ? -5.132 2.951 -5.639 1.00 93.44 101 LEU A N 1
ATOM 801 C CA . LEU A 1 101 ? -5.268 2.655 -4.216 1.00 93.44 101 LEU A CA 1
ATOM 802 C C . LEU A 1 101 ? -6.031 1.344 -3.984 1.00 93.44 101 LEU A C 1
ATOM 804 O O . LEU A 1 101 ? -5.536 0.453 -3.295 1.00 93.44 101 LEU A O 1
ATOM 808 N N . LYS A 1 102 ? -7.212 1.182 -4.593 1.00 94.81 102 LYS A N 1
ATOM 809 C CA . LYS A 1 102 ? -8.040 -0.024 -4.447 1.00 94.81 102 LYS A CA 1
ATOM 810 C C . LYS A 1 102 ? -7.307 -1.277 -4.925 1.00 94.81 102 LYS A C 1
ATOM 812 O O . LYS A 1 102 ? -7.346 -2.306 -4.249 1.00 94.81 102 LYS A O 1
ATOM 817 N N . LYS A 1 103 ? -6.614 -1.196 -6.067 1.00 95.44 103 LYS A N 1
ATOM 818 C CA . LYS A 1 103 ? -5.760 -2.286 -6.564 1.00 95.44 103 LYS A CA 1
ATOM 819 C C . LYS A 1 103 ? -4.657 -2.629 -5.567 1.00 95.44 103 LYS A C 1
ATOM 821 O O . LYS A 1 103 ? -4.436 -3.807 -5.314 1.00 95.44 103 LYS A O 1
ATOM 826 N N . CYS A 1 104 ? -3.992 -1.622 -4.997 1.00 94.56 104 CYS A N 1
ATOM 827 C CA . CYS A 1 104 ? -2.948 -1.821 -3.995 1.00 94.56 104 CYS A CA 1
ATOM 828 C C . CYS A 1 104 ? -3.491 -2.543 -2.757 1.00 94.56 104 CYS A C 1
ATOM 830 O O . CYS A 1 104 ? -2.940 -3.563 -2.364 1.00 94.56 104 CYS A O 1
ATOM 832 N N . LEU A 1 105 ? -4.601 -2.072 -2.183 1.00 94.31 105 LEU A N 1
ATOM 833 C CA . LEU A 1 105 ? -5.217 -2.700 -1.008 1.00 94.31 105 LEU A CA 1
ATOM 834 C C . LEU A 1 105 ? -5.627 -4.150 -1.270 1.00 94.31 105 LEU A C 1
ATOM 836 O O . LEU A 1 105 ? -5.359 -5.023 -0.450 1.00 94.31 105 LEU A O 1
ATOM 840 N N . THR A 1 106 ? -6.209 -4.411 -2.443 1.00 95.56 106 THR A N 1
ATOM 841 C CA . THR A 1 106 ? -6.610 -5.764 -2.852 1.00 95.56 106 THR A CA 1
ATOM 842 C C . THR A 1 106 ? -5.398 -6.685 -2.993 1.00 95.56 106 THR A C 1
ATOM 844 O O . THR A 1 106 ? -5.416 -7.797 -2.477 1.00 95.56 106 THR A O 1
ATOM 847 N N . ALA A 1 107 ? -4.330 -6.224 -3.653 1.00 94.56 107 ALA A N 1
ATOM 848 C CA . ALA A 1 107 ? -3.109 -7.009 -3.843 1.00 94.56 107 ALA A CA 1
ATOM 849 C C . ALA A 1 107 ? -2.397 -7.327 -2.518 1.00 94.56 107 ALA A C 1
ATOM 851 O O . ALA A 1 107 ? -1.796 -8.387 -2.383 1.00 94.56 107 ALA A O 1
ATOM 852 N N . LEU A 1 108 ? -2.490 -6.420 -1.544 1.00 93.50 108 LEU A N 1
ATOM 853 C CA . LEU A 1 108 ? -1.882 -6.564 -0.223 1.00 93.50 108 LEU A CA 1
ATOM 854 C C . LEU A 1 108 ? -2.795 -7.242 0.806 1.00 93.50 108 LEU A C 1
ATOM 856 O O . LEU A 1 108 ? -2.387 -7.398 1.951 1.00 93.50 108 LEU A O 1
ATOM 860 N N . ASN A 1 109 ? -4.019 -7.628 0.428 1.00 94.06 109 ASN A N 1
ATOM 861 C CA . ASN A 1 1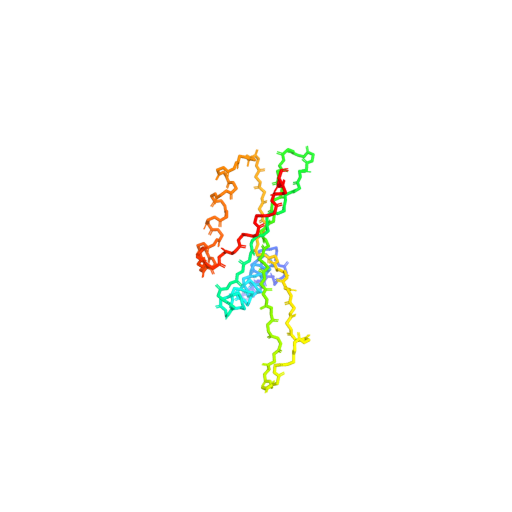09 ? -5.021 -8.181 1.342 1.00 94.06 109 ASN A CA 1
ATOM 862 C C . ASN A 1 109 ? -5.225 -7.316 2.607 1.00 94.06 109 ASN A C 1
ATOM 864 O O . ASN A 1 109 ? -5.270 -7.821 3.730 1.00 94.06 109 ASN A O 1
ATOM 868 N N . LEU A 1 110 ? -5.300 -5.997 2.416 1.00 92.31 110 LEU A N 1
ATOM 869 C CA . LEU A 1 110 ? -5.580 -5.024 3.470 1.00 92.31 110 LEU A CA 1
ATOM 870 C C . LEU A 1 110 ? -7.067 -4.648 3.431 1.00 92.31 110 LEU A C 1
ATOM 872 O O . LEU A 1 110 ? -7.546 -4.152 2.408 1.00 92.31 110 LEU A O 1
ATOM 876 N N . ASP A 1 111 ? -7.794 -4.882 4.529 1.00 91.69 111 ASP A N 1
ATOM 877 C CA . ASP A 1 111 ? -9.234 -4.597 4.615 1.00 91.69 111 ASP A CA 1
ATOM 878 C C . ASP A 1 111 ? -9.492 -3.081 4.704 1.00 91.69 111 ASP A C 1
ATOM 880 O O . ASP A 1 111 ? -9.120 -2.457 5.702 1.00 91.69 111 ASP A O 1
ATOM 884 N N . PRO A 1 112 ? -10.200 -2.475 3.729 1.00 90.19 112 PRO A N 1
ATOM 885 C CA . PRO A 1 112 ? -10.553 -1.060 3.776 1.00 90.19 112 PRO A CA 1
ATOM 886 C C . PRO A 1 112 ? -11.286 -0.622 5.051 1.00 90.19 112 PRO A C 1
ATOM 888 O O . PRO A 1 112 ? -11.228 0.554 5.397 1.00 90.19 112 PRO A O 1
ATOM 891 N N . LYS A 1 113 ? -11.961 -1.534 5.767 1.00 90.44 113 LYS A N 1
ATOM 892 C CA . LYS A 1 113 ? -12.622 -1.229 7.048 1.00 90.44 113 LYS A CA 1
ATOM 893 C C . LYS A 1 113 ? -11.647 -0.850 8.163 1.00 90.44 113 LYS A C 1
ATOM 895 O O . LYS A 1 113 ? -12.054 -0.166 9.097 1.00 90.44 113 LYS A O 1
ATOM 900 N N . GLY A 1 114 ? -10.389 -1.281 8.072 1.00 89.00 114 GLY A N 1
ATOM 901 C CA . GLY A 1 114 ? -9.338 -0.911 9.021 1.00 89.00 114 GLY A CA 1
ATOM 902 C C . GLY A 1 114 ? -8.791 0.504 8.810 1.00 89.00 114 GLY A C 1
ATOM 903 O O . GLY A 1 114 ? -8.017 0.986 9.637 1.00 89.00 114 GLY A O 1
ATOM 904 N N . ILE A 1 115 ? -9.176 1.180 7.719 1.00 91.56 115 ILE A N 1
ATOM 905 C CA . ILE A 1 115 ? -8.702 2.528 7.403 1.00 91.56 115 ILE A CA 1
ATOM 906 C C . ILE A 1 115 ? -9.413 3.546 8.293 1.00 91.56 115 ILE A C 1
ATOM 908 O O . ILE A 1 115 ? -10.615 3.774 8.173 1.00 91.56 115 ILE A O 1
ATOM 912 N N . VAL A 1 116 ? -8.639 4.234 9.126 1.00 87.56 116 VAL A N 1
ATOM 913 C CA . VAL A 1 116 ? -9.090 5.396 9.889 1.00 87.56 116 VAL A CA 1
ATOM 914 C C . VAL A 1 116 ? -8.594 6.657 9.198 1.00 87.56 116 VAL A C 1
ATOM 916 O O . VAL A 1 116 ? -7.392 6.911 9.106 1.00 87.56 116 VAL A O 1
ATOM 919 N N . ALA A 1 117 ? -9.535 7.464 8.718 1.00 68.56 117 ALA A N 1
ATOM 920 C CA . ALA A 1 117 ? -9.266 8.809 8.235 1.00 68.56 117 ALA A CA 1
ATOM 921 C C . ALA A 1 117 ? -9.565 9.807 9.360 1.00 68.56 117 ALA A C 1
ATOM 923 O O . ALA A 1 117 ? -10.719 9.982 9.747 1.00 68.56 117 ALA A O 1
ATOM 924 N N . HIS A 1 118 ? -8.538 10.479 9.883 1.00 45.94 118 HIS A N 1
ATOM 925 C CA . HIS A 1 118 ? -8.758 11.676 10.689 1.00 45.94 118 HIS A CA 1
ATOM 926 C C . HIS A 1 118 ? -9.003 12.849 9.733 1.00 45.94 118 HIS A C 1
ATOM 928 O O . HIS A 1 118 ? -8.064 13.422 9.182 1.00 45.94 118 HIS A O 1
ATOM 934 N N . TYR A 1 119 ? -10.270 13.185 9.498 1.00 42.34 119 TYR A N 1
ATOM 935 C CA . TYR A 1 119 ? -10.639 14.435 8.839 1.00 42.34 119 TYR A CA 1
ATOM 936 C C . TYR A 1 119 ? -10.458 15.586 9.838 1.00 42.34 119 TYR A C 1
ATOM 938 O O . TYR A 1 119 ? -11.351 15.875 10.626 1.00 42.34 119 TYR A O 1
ATOM 946 N N . THR A 1 120 ? -9.308 16.261 9.807 1.00 34.97 120 THR A N 1
ATOM 947 C CA . THR A 1 120 ? -9.165 17.612 10.378 1.00 34.97 120 THR A CA 1
ATOM 948 C C . THR A 1 120 ? -9.220 18.625 9.242 1.00 34.97 120 THR A C 1
ATOM 950 O O . THR A 1 120 ? -8.208 19.186 8.836 1.00 34.97 120 THR A O 1
ATOM 953 N N . PHE A 1 121 ? -10.417 18.856 8.704 1.00 37.28 121 PHE A N 1
ATOM 954 C CA . PHE A 1 121 ? -10.714 20.163 8.128 1.00 37.28 121 PHE A CA 1
ATOM 955 C C . PHE A 1 121 ? -11.283 21.003 9.263 1.00 37.28 121 PHE A C 1
ATOM 957 O O . PHE A 1 121 ? -12.353 20.703 9.788 1.00 37.28 121 PHE A O 1
ATOM 964 N N . GLY A 1 122 ? -10.513 2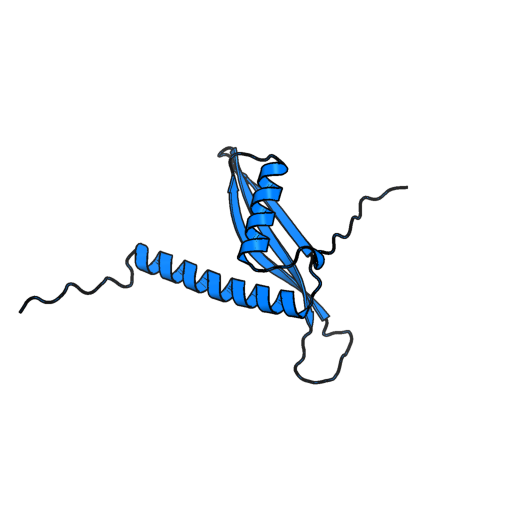1.998 9.697 1.00 40.97 122 GLY A N 1
ATOM 965 C CA . GLY A 1 122 ? -10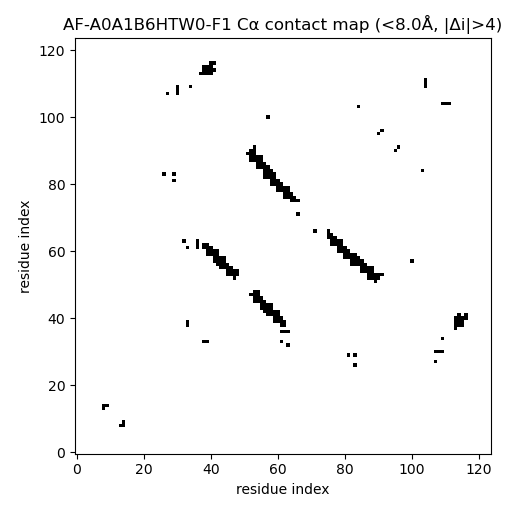.997 22.982 10.647 1.00 40.97 122 GLY A CA 1
ATOM 966 C C . GLY A 1 122 ? -12.168 23.747 10.047 1.00 40.97 122 GLY A C 1
ATOM 967 O O . GLY A 1 122 ? -12.010 24.353 8.995 1.00 40.97 122 GLY A O 1
ATOM 968 N N . LEU A 1 123 ? -13.301 23.706 10.738 1.00 32.56 123 LEU A N 1
ATOM 969 C CA . LEU A 1 123 ? -14.277 24.787 10.867 1.00 32.56 123 LEU A CA 1
ATOM 970 C C . LEU A 1 123 ? -14.839 24.683 12.297 1.00 32.56 123 LEU A C 1
ATOM 972 O O . LEU A 1 123 ? -14.942 23.578 12.841 1.00 32.56 123 LEU A O 1
ATOM 976 N N . PRO A 1 124 ? -15.079 25.817 12.960 1.00 39.66 124 PRO A N 1
ATOM 977 C CA . PRO A 1 124 ? -16.339 26.535 12.780 1.00 39.66 124 PRO A CA 1
ATOM 978 C C . PRO A 1 124 ? -16.291 27.600 11.687 1.00 39.66 124 PRO A C 1
ATOM 980 O O . PRO A 1 124 ? -15.245 28.271 11.552 1.00 39.66 124 PRO A O 1
#

Radius of gyration: 19.75 Å; Cα contacts (8 Å, |Δi|>4): 134; chains: 1; bounding box: 48×58×54 Å